Protein AF-A0A7C6U0K0-F1 (afdb_monomer_lite)

Foldseek 3Di:
DAACNDDDDDDDPDDPVVVVVVRVLQNVQLVVQCVVPVPDDSVVSSVVSVVVVVVVVVVVVVVVVVVVVVVVVPPPPDD

Structure (mmCIF, N/CA/C/O backbone):
data_AF-A0A7C6U0K0-F1
#
_entry.id   AF-A0A7C6U0K0-F1
#
loop_
_atom_site.group_PDB
_atom_site.id
_atom_site.type_symbol
_atom_site.label_atom_id
_atom_site.label_alt_id
_atom_site.label_comp_id
_atom_site.label_asym_id
_atom_site.label_entity_id
_atom_site.label_seq_id
_atom_site.pdbx_PDB_ins_code
_atom_site.Cartn_x
_atom_site.Cartn_y
_atom_site.Cartn_z
_atom_site.occupancy
_atom_site.B_iso_or_equiv
_atom_site.auth_seq_id
_atom_site.auth_comp_id
_atom_site.auth_asym_id
_atom_site.auth_atom_id
_atom_site.pdbx_PDB_model_num
ATOM 1 N N . VAL A 1 1 ? -9.620 -7.376 -5.555 1.00 91.31 1 VAL A N 1
ATOM 2 C CA . VAL A 1 1 ? -8.536 -7.607 -4.563 1.00 91.31 1 VAL A CA 1
ATOM 3 C C . VAL A 1 1 ? -8.962 -7.021 -3.226 1.00 91.31 1 VAL A C 1
ATOM 5 O O . VAL A 1 1 ? -9.810 -6.138 -3.238 1.00 91.31 1 VAL A O 1
ATOM 8 N N . ASN A 1 2 ? -8.417 -7.489 -2.103 1.00 93.62 2 ASN A N 1
ATOM 9 C CA . ASN A 1 2 ? -8.726 -6.948 -0.775 1.00 93.62 2 ASN A CA 1
ATOM 10 C C . ASN A 1 2 ? -7.519 -6.169 -0.237 1.00 93.62 2 ASN A C 1
ATOM 12 O O . ASN A 1 2 ? -6.404 -6.683 -0.285 1.00 93.62 2 ASN A O 1
ATOM 16 N N . ILE A 1 3 ? -7.737 -4.941 0.233 1.00 96.38 3 ILE A N 1
ATOM 17 C CA . ILE A 1 3 ? -6.710 -4.094 0.847 1.00 96.38 3 ILE A CA 1
ATOM 18 C C . ILE A 1 3 ? -7.287 -3.528 2.143 1.00 96.38 3 ILE A C 1
ATOM 20 O O . ILE A 1 3 ? -8.291 -2.821 2.136 1.00 96.38 3 ILE A O 1
ATOM 24 N N . LEU A 1 4 ? -6.659 -3.852 3.270 1.00 95.38 4 LEU A N 1
ATOM 25 C CA . LEU A 1 4 ? -7.068 -3.490 4.625 1.00 95.38 4 LEU A CA 1
ATOM 26 C C . LEU A 1 4 ? -8.546 -3.818 4.926 1.00 95.38 4 LEU A C 1
ATOM 28 O O . LEU A 1 4 ? -9.242 -3.060 5.603 1.00 95.38 4 LEU A O 1
ATOM 32 N N . GLY A 1 5 ? -9.023 -4.959 4.417 1.00 93.06 5 GLY A N 1
ATOM 33 C CA . GLY A 1 5 ? -10.403 -5.415 4.585 1.00 93.06 5 GLY A CA 1
ATOM 34 C C . GLY A 1 5 ? -11.395 -4.812 3.589 1.00 93.06 5 GLY A C 1
ATOM 35 O O . GLY A 1 5 ? -12.560 -5.188 3.618 1.00 93.06 5 GLY A O 1
ATOM 36 N N . GLU A 1 6 ? -10.958 -3.923 2.699 1.00 94.12 6 GLU A N 1
ATOM 37 C CA . GLU A 1 6 ? -11.805 -3.259 1.710 1.00 94.12 6 GLU A CA 1
ATOM 38 C C . GLU A 1 6 ? -11.587 -3.853 0.314 1.00 94.12 6 GLU A C 1
ATOM 40 O O . GLU A 1 6 ? -10.457 -4.126 -0.102 1.00 94.12 6 GLU A O 1
ATOM 45 N N . GLU A 1 7 ? -12.681 -4.106 -0.403 1.00 94.88 7 GLU A N 1
ATOM 46 C CA . GLU A 1 7 ? -12.629 -4.681 -1.743 1.00 94.88 7 GLU A CA 1
ATOM 47 C C . GLU A 1 7 ? -12.422 -3.602 -2.804 1.00 94.88 7 GLU A C 1
ATOM 49 O O . GLU A 1 7 ? -13.187 -2.647 -2.913 1.00 94.88 7 GLU A O 1
ATOM 54 N N . PHE A 1 8 ? -11.407 -3.803 -3.642 1.00 90.81 8 PHE A N 1
ATOM 55 C CA . PHE A 1 8 ? -11.105 -2.937 -4.772 1.00 90.81 8 PHE A CA 1
ATOM 56 C C . PHE A 1 8 ? -11.213 -3.698 -6.089 1.00 90.81 8 PHE A C 1
ATOM 58 O O . PHE A 1 8 ? -10.626 -4.776 -6.275 1.00 90.81 8 PHE A O 1
ATOM 65 N N . VAL A 1 9 ? -11.919 -3.081 -7.037 1.00 90.62 9 VAL A N 1
ATOM 66 C CA . VAL A 1 9 ? -11.948 -3.493 -8.440 1.00 90.62 9 VAL A CA 1
ATOM 67 C C . VAL A 1 9 ? -10.843 -2.744 -9.174 1.00 90.62 9 VAL A C 1
ATOM 69 O O . VAL A 1 9 ? -10.951 -1.545 -9.428 1.00 90.62 9 VAL A O 1
ATOM 72 N N . ILE A 1 10 ? -9.771 -3.453 -9.523 1.00 85.62 10 ILE A N 1
ATOM 73 C CA . ILE A 1 10 ? -8.674 -2.887 -10.310 1.00 85.62 10 ILE A CA 1
ATOM 74 C C . ILE A 1 10 ? -8.933 -3.190 -11.783 1.00 85.62 10 ILE A C 1
ATOM 76 O O . ILE A 1 10 ? -9.061 -4.349 -12.172 1.00 85.62 10 ILE A O 1
ATOM 80 N N . LYS A 1 11 ? -8.991 -2.141 -12.607 1.00 82.19 11 LYS A N 1
ATOM 81 C CA . LYS A 1 11 ? -9.023 -2.252 -14.069 1.00 82.19 11 LYS A CA 1
ATOM 82 C C . LYS A 1 11 ? -7.611 -2.033 -14.606 1.00 82.19 11 LYS A C 1
ATOM 84 O O . LYS A 1 11 ? -6.981 -1.036 -14.266 1.00 82.19 11 LYS A O 1
ATOM 89 N N . GLY A 1 12 ? -7.117 -2.934 -15.449 1.00 75.88 12 GLY A N 1
ATOM 90 C CA . GLY A 1 12 ? -5.805 -2.784 -16.074 1.00 75.88 12 GLY A CA 1
ATOM 91 C C . GLY A 1 12 ? -5.522 -3.866 -17.110 1.00 75.88 12 GLY A C 1
ATOM 92 O O . GLY A 1 12 ? -6.119 -4.936 -17.065 1.00 75.88 12 GLY A O 1
ATOM 93 N N . GLY A 1 13 ? -4.600 -3.584 -18.033 1.00 82.00 13 GLY A N 1
ATOM 94 C CA . GLY A 1 13 ? -4.143 -4.543 -19.050 1.00 82.00 13 GLY A CA 1
ATOM 95 C C . GLY A 1 13 ? -3.090 -5.542 -18.551 1.00 82.00 13 GLY A C 1
ATOM 96 O O . GLY A 1 13 ? -2.556 -6.310 -19.343 1.00 82.00 13 GLY A O 1
ATOM 97 N N . ALA A 1 14 ? -2.749 -5.508 -17.261 1.00 88.19 14 ALA A N 1
ATOM 98 C CA . ALA A 1 14 ? -1.804 -6.441 -16.658 1.00 88.19 14 ALA A CA 1
ATOM 99 C C . ALA A 1 14 ? -2.488 -7.760 -16.271 1.00 88.19 14 ALA A C 1
ATOM 101 O O . ALA A 1 14 ? -3.708 -7.822 -16.114 1.00 88.19 14 ALA A O 1
ATOM 102 N N . SER A 1 15 ? -1.695 -8.816 -16.076 1.00 91.81 15 SER A N 1
ATOM 103 C CA . SER A 1 15 ? -2.236 -10.115 -15.677 1.00 91.81 15 SER A CA 1
ATOM 104 C C . SER A 1 15 ? -2.901 -10.056 -14.289 1.00 91.81 15 SER A C 1
ATOM 106 O O . SER A 1 15 ? -2.443 -9.315 -13.410 1.00 91.81 15 SER A O 1
ATOM 108 N N . PRO A 1 16 ? -3.934 -10.883 -14.031 1.00 90.31 16 PRO A N 1
ATOM 109 C CA . PRO A 1 16 ? -4.571 -10.965 -12.716 1.00 90.31 16 PRO A CA 1
ATOM 110 C C . PRO A 1 16 ? -3.593 -11.271 -11.573 1.00 90.31 16 PRO A C 1
ATOM 112 O O . PRO A 1 16 ? -3.703 -10.700 -10.488 1.00 90.31 16 PRO A O 1
ATOM 115 N N . SER A 1 17 ? -2.600 -12.132 -11.820 1.00 92.00 17 SER A N 1
ATOM 116 C CA . SER A 1 17 ? -1.558 -12.469 -10.843 1.00 92.00 17 SER A CA 1
ATOM 117 C C . SER A 1 17 ? -0.675 -11.270 -10.501 1.00 92.00 17 SER A C 1
ATOM 119 O O . SER A 1 17 ? -0.361 -11.049 -9.332 1.00 92.00 17 SER A O 1
ATOM 121 N N . TYR A 1 18 ? -0.321 -10.452 -11.495 1.00 93.00 18 TYR A N 1
ATOM 122 C CA . TYR A 1 18 ? 0.447 -9.233 -11.271 1.00 93.00 18 TYR A CA 1
ATOM 123 C C . TYR A 1 18 ? -0.343 -8.223 -10.433 1.00 93.00 18 TYR A C 1
ATOM 125 O O . TYR A 1 18 ? 0.177 -7.704 -9.448 1.00 93.00 18 TYR A O 1
ATOM 133 N N . LEU A 1 19 ? -1.616 -7.988 -10.769 1.00 91.81 19 LEU A N 1
ATOM 134 C CA . LEU A 1 19 ? -2.476 -7.073 -10.009 1.00 91.81 19 LEU A CA 1
ATOM 135 C C . LEU A 1 19 ? -2.697 -7.544 -8.565 1.00 91.81 19 LEU A C 1
ATOM 137 O O . LEU A 1 19 ? -2.701 -6.724 -7.649 1.00 91.81 19 LEU A O 1
ATOM 141 N N . THR A 1 20 ? -2.831 -8.856 -8.357 1.00 92.88 20 THR A N 1
ATOM 142 C CA . THR A 1 20 ? -2.948 -9.454 -7.018 1.00 92.88 20 THR A CA 1
ATOM 143 C C . THR A 1 20 ? -1.690 -9.190 -6.197 1.00 92.88 20 THR A C 1
ATOM 145 O O . THR A 1 20 ? -1.784 -8.663 -5.092 1.00 92.88 20 THR A O 1
ATOM 148 N N . ARG A 1 21 ? -0.508 -9.425 -6.777 1.00 94.62 21 ARG A N 1
ATOM 149 C CA . ARG A 1 21 ? 0.771 -9.146 -6.116 1.00 94.62 21 ARG A CA 1
ATOM 150 C C . ARG A 1 21 ? 0.937 -7.668 -5.753 1.00 94.62 21 ARG A C 1
ATOM 152 O O . ARG A 1 21 ? 1.436 -7.349 -4.679 1.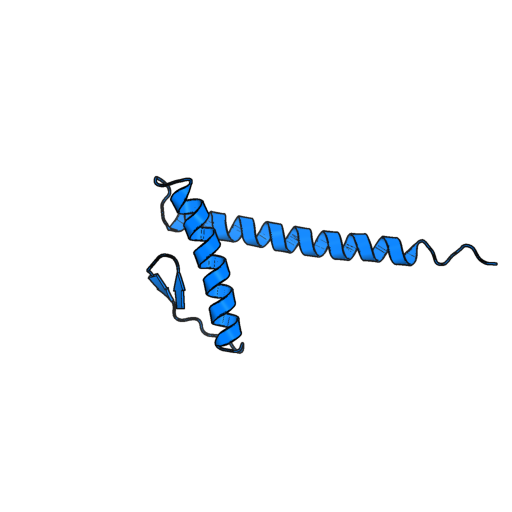00 94.62 21 ARG A O 1
ATOM 159 N N . ILE A 1 22 ? 0.519 -6.752 -6.629 1.00 94.50 22 ILE A N 1
ATOM 160 C CA . ILE A 1 22 ? 0.547 -5.312 -6.325 1.00 94.50 22 ILE A CA 1
ATOM 161 C C . ILE A 1 22 ? -0.372 -4.986 -5.141 1.00 94.50 22 ILE A C 1
ATOM 163 O O . ILE A 1 22 ? 0.024 -4.233 -4.252 1.00 94.50 22 ILE A O 1
ATOM 167 N N . ALA A 1 23 ? -1.567 -5.577 -5.089 1.00 95.06 23 ALA A N 1
ATOM 168 C CA . ALA A 1 23 ? -2.490 -5.375 -3.977 1.00 95.06 23 ALA A CA 1
ATOM 169 C C . ALA A 1 23 ? -1.929 -5.896 -2.644 1.00 95.06 23 ALA A C 1
ATOM 171 O O . ALA A 1 23 ? -2.033 -5.199 -1.640 1.00 95.06 23 ALA A O 1
ATOM 172 N N . GLU A 1 24 ? -1.274 -7.060 -2.641 1.00 96.62 24 GLU A N 1
ATOM 173 C CA . GLU A 1 24 ? -0.618 -7.632 -1.453 1.00 96.62 24 GLU A CA 1
ATOM 174 C C . GLU A 1 24 ? 0.494 -6.728 -0.905 1.00 96.62 24 GLU A C 1
ATOM 176 O O . GLU A 1 24 ? 0.620 -6.558 0.310 1.00 96.62 24 GLU A O 1
ATOM 181 N N . ILE A 1 25 ? 1.280 -6.102 -1.788 1.00 97.19 25 ILE A N 1
ATOM 182 C CA . ILE A 1 25 ? 2.329 -5.148 -1.395 1.00 97.19 25 ILE A CA 1
ATOM 183 C C . ILE A 1 25 ? 1.711 -3.939 -0.681 1.00 97.19 25 ILE A C 1
ATOM 185 O O . ILE A 1 25 ? 2.193 -3.524 0.378 1.00 97.19 25 ILE A O 1
ATOM 189 N N . VAL A 1 26 ? 0.636 -3.380 -1.245 1.00 97.06 26 VAL A N 1
ATOM 190 C CA . VAL A 1 26 ? -0.068 -2.229 -0.662 1.00 97.06 26 VAL A CA 1
ATOM 191 C C . VAL A 1 26 ? -0.721 -2.606 0.670 1.00 97.06 26 VAL A C 1
ATOM 193 O O . VAL A 1 26 ? -0.523 -1.899 1.659 1.00 97.06 26 VAL A O 1
ATOM 196 N N . ASP A 1 27 ? -1.439 -3.730 0.724 1.00 97.94 27 ASP A N 1
ATOM 197 C CA . ASP A 1 27 ? -2.095 -4.241 1.933 1.00 97.94 27 ASP A CA 1
ATOM 198 C C . ASP A 1 27 ? -1.092 -4.447 3.073 1.00 97.94 27 ASP A C 1
ATOM 200 O O . ASP A 1 27 ? -1.282 -3.918 4.170 1.00 97.94 27 ASP A O 1
ATOM 204 N N . THR A 1 28 ? 0.032 -5.106 2.787 1.00 98.19 28 THR A N 1
ATOM 205 C CA . THR A 1 28 ? 1.110 -5.320 3.761 1.00 98.19 28 THR A CA 1
ATOM 206 C C . THR A 1 28 ? 1.635 -3.994 4.311 1.00 98.19 28 THR A C 1
ATOM 208 O O . THR A 1 28 ? 1.754 -3.817 5.528 1.00 98.19 28 THR A O 1
ATOM 211 N N . ARG A 1 29 ? 1.912 -3.017 3.435 1.00 97.88 29 ARG A N 1
ATOM 212 C CA . ARG A 1 29 ? 2.415 -1.702 3.859 1.00 97.88 29 ARG A CA 1
ATOM 213 C C . ARG A 1 29 ? 1.401 -0.971 4.739 1.00 97.88 29 ARG A C 1
ATOM 215 O O . ARG A 1 29 ? 1.777 -0.424 5.776 1.00 97.88 29 ARG A O 1
ATOM 222 N N . MET A 1 30 ? 0.127 -0.984 4.350 1.00 98.25 30 MET A N 1
ATOM 223 C CA . MET A 1 30 ? -0.947 -0.337 5.101 1.00 98.25 30 MET A CA 1
ATOM 224 C C . MET A 1 30 ? -1.173 -0.996 6.466 1.00 98.25 30 MET A C 1
ATOM 226 O O . MET A 1 30 ? -1.313 -0.276 7.453 1.00 98.25 30 MET A O 1
ATOM 230 N N . ARG A 1 31 ? -1.147 -2.335 6.560 1.00 98.12 31 ARG A N 1
ATOM 231 C CA . ARG A 1 31 ? -1.265 -3.060 7.839 1.00 98.12 31 ARG A CA 1
ATOM 232 C C . ARG A 1 31 ? -0.139 -2.713 8.803 1.00 98.12 31 ARG A C 1
ATOM 234 O O . ARG A 1 31 ? -0.418 -2.450 9.970 1.00 98.12 31 ARG A O 1
ATOM 241 N N . ASN A 1 32 ? 1.099 -2.637 8.319 1.00 98.00 32 ASN A N 1
ATOM 242 C CA . ASN A 1 32 ? 2.246 -2.263 9.149 1.00 98.00 32 ASN A CA 1
ATOM 243 C C . ASN A 1 32 ? 2.094 -0.847 9.726 1.00 98.00 32 ASN A C 1
ATOM 245 O O . ASN A 1 32 ? 2.288 -0.633 10.922 1.00 98.00 32 ASN A O 1
ATOM 249 N N . ILE A 1 33 ? 1.691 0.120 8.894 1.00 98.12 33 ILE A N 1
ATOM 250 C CA . ILE A 1 33 ? 1.487 1.510 9.327 1.00 98.12 33 ILE A CA 1
ATOM 251 C C . ILE A 1 33 ? 0.315 1.611 10.309 1.00 98.12 33 ILE A C 1
ATOM 253 O O . ILE A 1 33 ? 0.445 2.281 11.334 1.00 98.12 33 ILE A O 1
ATOM 257 N N . ALA A 1 34 ? -0.807 0.944 10.017 1.00 97.75 34 ALA A N 1
ATOM 258 C CA . ALA A 1 34 ? -1.989 0.936 10.875 1.00 97.75 34 ALA A CA 1
ATOM 259 C C . ALA A 1 34 ? -1.710 0.277 12.235 1.00 97.75 34 ALA A C 1
ATOM 261 O O . ALA A 1 34 ? -2.135 0.802 13.261 1.00 97.75 34 ALA A O 1
ATOM 262 N N . GLY A 1 35 ? -0.954 -0.826 12.253 1.00 97.69 35 GLY A N 1
ATOM 263 C CA . GLY A 1 35 ? -0.542 -1.508 13.480 1.00 97.69 35 GLY A CA 1
ATOM 264 C C . GLY A 1 35 ? 0.374 -0.648 14.353 1.00 97.69 35 GLY A C 1
ATOM 265 O O . GLY A 1 35 ? 0.181 -0.579 15.563 1.00 97.69 35 GLY A O 1
ATOM 266 N N . ALA A 1 36 ? 1.321 0.069 13.741 1.00 97.75 36 ALA A N 1
ATOM 267 C CA . ALA A 1 36 ? 2.200 0.994 14.456 1.00 97.75 36 ALA A CA 1
ATOM 268 C C . ALA A 1 36 ? 1.493 2.291 14.895 1.00 97.75 36 ALA A C 1
ATOM 270 O O . ALA A 1 36 ? 1.929 2.939 15.844 1.00 97.75 36 ALA A O 1
ATOM 271 N N . ASN A 1 37 ? 0.407 2.687 14.220 1.00 95.56 37 ASN A N 1
ATOM 272 C CA . ASN A 1 37 ? -0.284 3.955 14.460 1.00 95.56 37 ASN A CA 1
ATOM 273 C C . ASN A 1 37 ? -1.818 3.793 14.495 1.00 95.56 37 ASN A C 1
ATOM 275 O O . ASN A 1 37 ? -2.510 4.308 13.609 1.00 95.56 37 ASN A O 1
ATOM 279 N N . PRO A 1 38 ? -2.393 3.167 15.541 1.00 94.44 38 PRO A N 1
ATOM 280 C CA . PRO A 1 38 ? -3.820 2.819 15.574 1.00 94.44 38 PRO A CA 1
ATOM 281 C C . PRO A 1 38 ? -4.789 4.013 15.521 1.00 94.44 38 PRO A C 1
ATOM 283 O O . PRO A 1 38 ? -5.964 3.845 15.217 1.00 94.44 38 PRO A O 1
ATOM 286 N N . LYS A 1 39 ? -4.314 5.229 15.832 1.00 96.69 39 LYS A N 1
ATOM 287 C CA . LYS A 1 39 ? -5.118 6.466 15.820 1.00 96.69 39 LYS A CA 1
ATOM 288 C C . LYS A 1 39 ? -5.199 7.137 14.443 1.00 96.69 39 LYS A C 1
ATOM 290 O O . LYS A 1 39 ? -5.926 8.118 14.292 1.00 96.69 39 LYS A O 1
ATOM 295 N N . LEU A 1 40 ? -4.425 6.685 13.455 1.00 96.50 40 LEU A N 1
ATOM 296 C CA . LEU A 1 40 ? -4.470 7.270 12.117 1.00 96.50 40 LEU A CA 1
ATOM 297 C C . LEU A 1 40 ? -5.723 6.821 11.370 1.00 96.50 40 LEU A C 1
ATOM 299 O O . LEU A 1 40 ? -6.109 5.656 11.406 1.00 96.50 40 LEU A O 1
ATOM 303 N N . SER A 1 41 ? -6.333 7.751 10.636 1.00 97.00 41 SER A N 1
ATOM 304 C CA . SER A 1 41 ? -7.416 7.398 9.724 1.00 97.00 41 SER A CA 1
ATOM 305 C C . SER A 1 41 ? -6.896 6.527 8.582 1.00 97.00 41 SER A C 1
ATOM 307 O O . SER A 1 41 ? -5.742 6.650 8.159 1.00 97.00 41 SER A O 1
ATOM 309 N N . ARG A 1 42 ? -7.778 5.695 8.021 1.00 95.12 42 ARG A N 1
ATOM 310 C CA . ARG A 1 42 ? -7.458 4.838 6.871 1.00 95.12 42 ARG A CA 1
ATOM 311 C C . ARG A 1 42 ? -6.887 5.637 5.695 1.00 95.12 42 ARG A C 1
ATOM 313 O O . ARG A 1 42 ? -5.932 5.188 5.071 1.00 95.12 42 ARG A O 1
ATOM 320 N N . GLN A 1 43 ? -7.404 6.842 5.436 1.00 96.88 43 GLN A N 1
ATOM 321 C CA . GLN A 1 43 ? -6.879 7.718 4.385 1.00 96.88 43 GLN A CA 1
ATOM 322 C C . GLN A 1 43 ? -5.429 8.139 4.660 1.00 96.88 43 GLN A C 1
ATOM 324 O O . GLN A 1 43 ? -4.597 8.086 3.759 1.00 96.88 43 GLN A O 1
ATOM 329 N N . LYS A 1 44 ? -5.093 8.514 5.904 1.00 97.94 44 LYS A N 1
ATOM 330 C CA . LYS A 1 44 ? -3.712 8.870 6.273 1.00 97.94 44 LYS A CA 1
ATOM 331 C C . LYS A 1 44 ? -2.776 7.668 6.156 1.00 97.94 44 LYS A C 1
ATOM 333 O O . LYS A 1 44 ? -1.673 7.816 5.643 1.00 97.94 44 LYS A O 1
ATOM 338 N N . VAL A 1 45 ? -3.230 6.483 6.568 1.00 98.19 45 VAL A N 1
ATOM 339 C CA . VAL A 1 45 ? -2.487 5.225 6.385 1.00 98.19 45 VAL A CA 1
ATOM 340 C C . VAL A 1 45 ? -2.201 4.968 4.902 1.00 98.19 45 VAL A C 1
ATOM 342 O O . VAL A 1 45 ? -1.063 4.668 4.553 1.00 98.19 45 VAL A O 1
ATOM 345 N N . ALA A 1 46 ? -3.19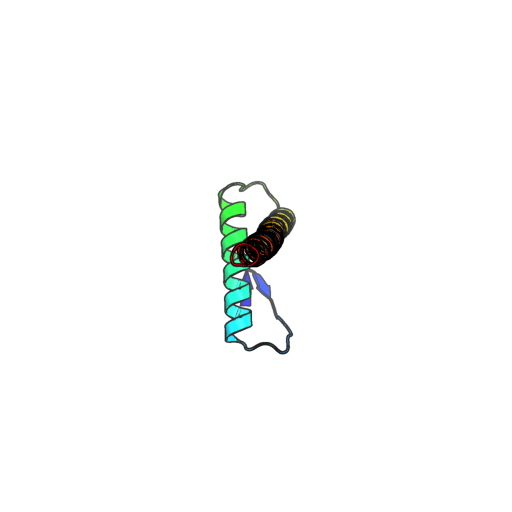7 5.130 4.026 1.00 97.00 46 ALA A N 1
ATOM 346 C CA . ALA A 1 46 ? -3.029 4.952 2.584 1.00 97.00 46 ALA A CA 1
ATOM 347 C C . ALA A 1 46 ? -2.015 5.945 1.994 1.00 97.00 46 ALA A C 1
ATOM 349 O O . ALA A 1 46 ? -1.111 5.538 1.269 1.00 97.00 46 ALA A O 1
ATOM 350 N N . VAL A 1 47 ? -2.106 7.232 2.352 1.00 98.31 47 VAL A N 1
ATOM 351 C CA . VAL A 1 47 ? -1.149 8.255 1.894 1.00 98.31 47 VAL A CA 1
ATOM 352 C C . VAL A 1 47 ? 0.274 7.929 2.355 1.00 98.31 47 VAL A C 1
ATOM 354 O O . VAL A 1 47 ? 1.197 7.994 1.547 1.00 98.31 47 VAL A O 1
ATOM 357 N N . LEU A 1 48 ? 0.466 7.518 3.612 1.00 98.12 48 LEU A N 1
ATOM 358 C CA . LEU A 1 48 ? 1.781 7.104 4.118 1.00 98.12 48 LEU A CA 1
ATOM 359 C C . LEU A 1 48 ? 2.311 5.854 3.401 1.00 98.12 48 LEU A C 1
ATOM 361 O O . LEU A 1 48 ? 3.492 5.792 3.071 1.00 98.12 48 LEU A O 1
ATOM 365 N N . ALA A 1 49 ? 1.449 4.878 3.107 1.00 98.06 49 ALA A N 1
ATOM 366 C CA . ALA A 1 49 ? 1.838 3.708 2.326 1.00 98.06 49 ALA A CA 1
ATOM 367 C C . ALA A 1 49 ? 2.303 4.107 0.915 1.00 98.06 49 ALA A C 1
ATOM 369 O O . ALA A 1 49 ? 3.343 3.629 0.464 1.00 98.06 49 ALA A O 1
ATOM 370 N N . CYS A 1 50 ? 1.590 5.024 0.253 1.00 97.94 50 CYS A N 1
ATOM 371 C CA . CYS A 1 50 ? 1.988 5.575 -1.042 1.00 97.94 50 CYS A CA 1
ATOM 372 C C . CYS A 1 50 ? 3.336 6.304 -0.974 1.00 97.94 50 CYS A C 1
ATOM 374 O O . CYS A 1 50 ? 4.172 6.093 -1.848 1.00 97.94 50 CYS A O 1
ATOM 376 N N . LEU A 1 51 ? 3.567 7.124 0.058 1.00 98.31 51 LEU A N 1
ATOM 377 C CA . LEU A 1 51 ? 4.839 7.830 0.248 1.00 98.31 51 LEU A CA 1
ATOM 378 C C . LEU A 1 51 ? 6.005 6.851 0.422 1.00 98.31 51 LEU A C 1
ATOM 380 O O . LEU A 1 51 ? 7.021 7.001 -0.251 1.00 98.31 51 LEU A O 1
ATOM 384 N N . ASN A 1 52 ? 5.838 5.814 1.246 1.00 97.06 52 ASN A N 1
ATOM 385 C CA . ASN A 1 52 ? 6.871 4.798 1.452 1.00 97.06 52 ASN A CA 1
ATOM 386 C C . ASN A 1 52 ? 7.202 4.048 0.152 1.00 97.06 52 ASN A C 1
ATOM 388 O O . ASN A 1 52 ? 8.369 3.849 -0.170 1.00 97.06 52 ASN A O 1
ATOM 392 N N . LEU A 1 53 ? 6.183 3.647 -0.616 1.00 97.31 53 LEU A N 1
ATOM 393 C CA . LEU A 1 53 ? 6.381 2.945 -1.889 1.00 97.31 53 LEU A CA 1
ATOM 394 C C . LEU A 1 53 ? 7.006 3.852 -2.962 1.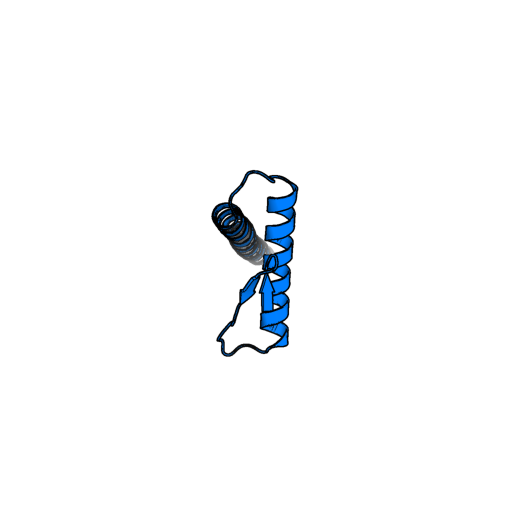00 97.31 53 LEU A C 1
ATOM 396 O O . LEU A 1 53 ? 7.812 3.392 -3.772 1.00 97.31 53 LEU A O 1
ATOM 400 N N . ALA A 1 54 ? 6.654 5.140 -2.974 1.00 97.75 54 ALA A N 1
ATOM 401 C CA . ALA A 1 54 ? 7.256 6.118 -3.871 1.00 97.75 54 ALA A CA 1
ATOM 402 C C . ALA A 1 54 ? 8.739 6.355 -3.541 1.00 97.75 54 ALA A C 1
ATOM 404 O O . ALA A 1 54 ? 9.551 6.389 -4.464 1.00 97.75 54 ALA A O 1
ATOM 405 N N . ASP A 1 55 ? 9.100 6.462 -2.258 1.00 97.12 55 ASP A N 1
ATOM 406 C CA . ASP A 1 55 ? 10.496 6.586 -1.817 1.00 97.12 55 ASP A CA 1
ATOM 407 C C . ASP A 1 55 ? 11.329 5.367 -2.240 1.00 97.12 55 ASP A C 1
ATOM 409 O O . ASP A 1 55 ? 12.383 5.519 -2.855 1.00 97.12 55 ASP A O 1
ATOM 413 N N . GLU A 1 56 ? 10.818 4.151 -2.025 1.00 96.12 56 GLU A N 1
ATOM 414 C CA . GLU A 1 56 ? 11.479 2.916 -2.471 1.00 96.12 56 GLU A CA 1
ATOM 415 C C . GLU A 1 56 ? 11.717 2.897 -3.986 1.00 96.12 56 GLU A C 1
ATOM 417 O O . GLU A 1 56 ? 12.803 2.537 -4.447 1.00 96.12 56 GLU A O 1
ATOM 422 N N . LEU A 1 57 ? 10.731 3.335 -4.774 1.00 95.88 57 LEU A N 1
ATOM 423 C CA . LEU A 1 57 ? 10.866 3.441 -6.224 1.00 95.88 57 LEU A CA 1
ATOM 424 C C . LEU A 1 57 ? 11.923 4.477 -6.632 1.00 95.88 57 LEU A C 1
ATOM 426 O O . LEU A 1 57 ? 12.692 4.232 -7.566 1.00 95.88 57 LEU A O 1
ATOM 430 N N . VAL A 1 58 ? 11.945 5.639 -5.977 1.00 96.19 58 VAL A N 1
ATOM 431 C CA . VAL A 1 58 ? 12.924 6.698 -6.252 1.00 96.19 58 VAL A CA 1
ATOM 432 C C . VAL A 1 58 ? 14.329 6.202 -5.926 1.00 96.19 58 VAL A C 1
ATOM 434 O O . VAL A 1 58 ? 15.182 6.217 -6.813 1.00 96.19 58 VAL A O 1
ATOM 437 N N . ARG A 1 59 ? 14.546 5.645 -4.730 1.00 95.19 59 ARG A N 1
ATOM 438 C CA . ARG A 1 59 ? 15.837 5.079 -4.310 1.00 95.19 59 ARG A CA 1
ATOM 439 C C . ARG A 1 59 ? 16.320 3.980 -5.251 1.00 95.19 59 ARG A C 1
ATOM 441 O O . ARG A 1 59 ? 17.457 4.024 -5.712 1.00 95.19 59 ARG A O 1
ATOM 448 N N . ALA A 1 60 ? 15.446 3.043 -5.626 1.00 94.75 60 ALA A N 1
ATOM 449 C CA . ALA A 1 60 ? 15.799 1.971 -6.557 1.00 94.75 60 ALA A CA 1
ATOM 450 C C . ALA A 1 60 ? 16.254 2.511 -7.927 1.00 94.75 60 ALA A C 1
ATOM 452 O O . ALA A 1 60 ? 17.187 1.979 -8.538 1.00 94.75 60 ALA A O 1
ATOM 453 N N . ARG A 1 61 ? 15.627 3.591 -8.417 1.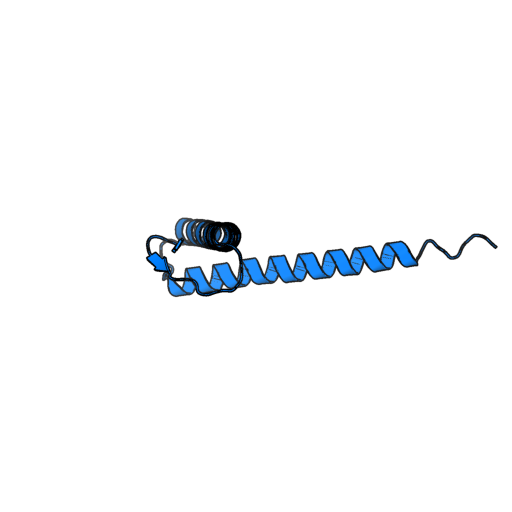00 94.31 61 ARG A N 1
ATO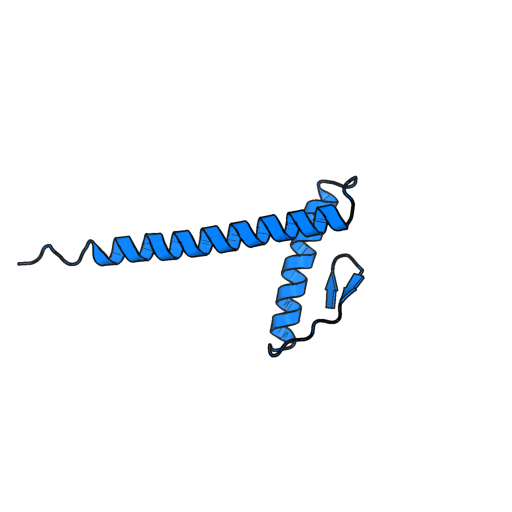M 454 C CA . ARG A 1 61 ? 16.018 4.278 -9.663 1.00 94.31 61 ARG A CA 1
ATOM 455 C C . ARG A 1 61 ? 17.337 5.033 -9.523 1.00 94.31 61 ARG A C 1
ATOM 457 O O . ARG A 1 61 ? 18.119 5.074 -10.471 1.00 94.31 61 ARG A O 1
ATOM 464 N N . GLU A 1 62 ? 17.592 5.644 -8.375 1.00 93.25 62 GLU A N 1
ATOM 465 C CA . GLU A 1 62 ? 18.846 6.346 -8.105 1.00 93.25 62 GLU A CA 1
ATOM 466 C C . GLU A 1 62 ? 20.022 5.379 -7.969 1.00 93.25 62 GLU A C 1
ATOM 468 O O . GLU A 1 62 ? 21.058 5.599 -8.591 1.00 93.25 62 GLU A O 1
ATOM 473 N N . GLU A 1 63 ? 19.853 4.257 -7.269 1.00 91.44 63 GLU A N 1
ATOM 474 C CA . GLU A 1 63 ? 20.884 3.221 -7.154 1.00 91.44 63 GLU A CA 1
ATOM 475 C C . GLU A 1 63 ? 21.247 2.605 -8.507 1.00 91.44 63 GLU A C 1
ATOM 477 O O . GLU A 1 63 ? 22.422 2.387 -8.809 1.00 91.44 63 GLU A O 1
ATOM 482 N N . SER A 1 64 ? 20.247 2.332 -9.347 1.00 86.31 64 SER A N 1
ATOM 483 C CA . SER A 1 64 ? 20.480 1.798 -10.692 1.00 86.31 64 SER A CA 1
ATOM 484 C C . SER A 1 64 ? 21.182 2.814 -11.603 1.00 86.31 64 SER A C 1
ATOM 486 O O . SER A 1 64 ? 22.057 2.428 -12.382 1.00 86.31 64 SER A O 1
ATOM 488 N N . ARG A 1 65 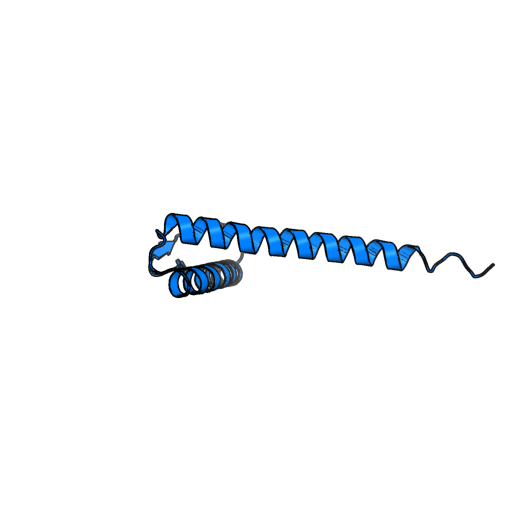? 20.904 4.117 -11.454 1.00 81.69 65 ARG A N 1
ATOM 489 C CA . ARG A 1 65 ? 21.661 5.192 -12.125 1.00 81.69 65 ARG A CA 1
ATOM 490 C C . ARG A 1 65 ? 23.088 5.332 -11.590 1.00 81.69 65 ARG A C 1
ATOM 492 O O . ARG A 1 65 ? 24.018 5.452 -12.384 1.00 81.69 65 ARG A O 1
ATOM 499 N N . GLY A 1 66 ? 23.272 5.277 -10.271 1.00 69.44 66 GLY A N 1
ATOM 500 C CA . GLY A 1 66 ? 24.580 5.351 -9.620 1.00 69.44 66 GLY A CA 1
ATOM 501 C C . GLY A 1 66 ? 25.500 4.217 -10.068 1.00 69.44 66 GLY A C 1
ATOM 502 O O . GLY A 1 66 ? 26.627 4.468 -10.487 1.00 69.44 66 GLY A O 1
ATOM 503 N N . LYS A 1 67 ? 24.988 2.980 -10.112 1.00 59.66 67 LYS A N 1
ATOM 504 C CA . LYS A 1 67 ? 25.716 1.808 -10.630 1.00 59.66 67 LYS A CA 1
ATOM 505 C C . LYS A 1 67 ? 26.108 1.969 -12.104 1.00 59.66 67 LYS A C 1
ATOM 507 O O . LYS A 1 67 ? 27.223 1.610 -12.465 1.00 59.66 67 LYS A O 1
ATOM 512 N N . GLY A 1 68 ? 25.262 2.572 -12.945 1.00 56.41 68 GLY A N 1
ATOM 513 C CA . GLY A 1 68 ? 25.575 2.838 -14.358 1.00 56.41 68 GLY A CA 1
ATOM 514 C C . GLY A 1 68 ? 26.773 3.774 -14.588 1.00 56.41 68 GLY A C 1
ATOM 515 O O . GLY A 1 68 ? 27.482 3.629 -15.587 1.00 56.41 68 GLY A O 1
ATOM 516 N N . ASN A 1 69 ? 27.048 4.687 -13.650 1.00 53.50 69 ASN A N 1
ATOM 517 C CA . ASN A 1 69 ? 28.199 5.592 -13.725 1.00 53.50 69 ASN A CA 1
ATOM 518 C C . ASN A 1 69 ? 29.520 4.912 -13.322 1.00 53.50 69 ASN A C 1
ATOM 520 O O . ASN A 1 69 ? 30.548 5.191 -13.937 1.00 53.50 69 ASN A O 1
ATOM 524 N N . TYR A 1 70 ? 29.497 3.954 -12.386 1.00 52.75 70 TYR A N 1
ATOM 525 C CA . TYR A 1 70 ? 30.689 3.172 -12.017 1.00 52.75 70 TYR A CA 1
ATOM 526 C C . TYR A 1 70 ? 31.180 2.254 -13.153 1.00 52.75 70 TYR A C 1
ATOM 528 O O . TYR A 1 70 ? 32.384 2.088 -13.331 1.00 52.75 70 TYR A O 1
ATOM 536 N N . VAL A 1 71 ? 30.289 1.719 -13.999 1.00 57.97 71 VAL A N 1
ATOM 537 C CA . VAL A 1 71 ? 30.687 0.833 -15.120 1.00 57.97 71 VAL A CA 1
ATOM 538 C C . VAL A 1 71 ? 31.298 1.608 -16.305 1.00 57.97 71 VAL A C 1
ATOM 540 O O . VAL A 1 71 ? 32.038 1.043 -17.113 1.00 57.97 71 VAL A O 1
ATOM 543 N N . LYS A 1 72 ? 31.033 2.917 -16.437 1.00 55.12 72 LYS A N 1
ATOM 544 C CA . LYS A 1 72 ? 31.658 3.755 -17.481 1.00 55.12 72 LYS A CA 1
ATOM 545 C C . LYS A 1 72 ? 33.043 4.293 -17.095 1.00 55.12 72 LYS A C 1
ATOM 547 O O . LYS A 1 72 ? 33.812 4.596 -18.003 1.00 55.12 72 LYS A O 1
ATOM 552 N N . GLY A 1 73 ? 33.372 4.373 -15.803 1.00 51.88 73 GLY A N 1
ATOM 553 C CA . GLY A 1 73 ? 34.655 4.901 -15.314 1.00 51.88 73 GLY A CA 1
ATOM 554 C C . GLY A 1 73 ? 35.863 3.973 -15.508 1.00 51.88 73 GLY A C 1
ATOM 555 O O . GLY A 1 73 ? 36.973 4.463 -15.667 1.00 51.88 73 GLY A O 1
ATOM 556 N N . ASN A 1 74 ? 35.659 2.652 -15.587 1.00 53.69 74 ASN A N 1
ATOM 557 C CA . ASN A 1 74 ? 36.747 1.657 -15.623 1.00 53.69 74 ASN A CA 1
ATOM 558 C C . ASN A 1 74 ? 37.197 1.214 -17.034 1.00 53.69 74 ASN A C 1
ATOM 560 O O . ASN A 1 74 ? 37.908 0.225 -17.164 1.00 53.69 74 ASN A O 1
ATOM 564 N N . ARG A 1 75 ? 36.799 1.913 -18.109 1.00 56.84 75 ARG A N 1
ATOM 565 C CA . ARG A 1 75 ? 37.178 1.572 -19.504 1.00 56.84 75 ARG A CA 1
ATOM 566 C C . ARG A 1 75 ? 38.152 2.559 -20.163 1.00 56.84 75 ARG A C 1
ATOM 568 O O . ARG A 1 75 ? 38.174 2.662 -21.385 1.00 56.84 75 ARG A O 1
ATOM 575 N N . LYS A 1 76 ? 38.930 3.316 -19.383 1.00 54.97 76 LYS A N 1
ATOM 576 C CA . LYS A 1 76 ? 39.949 4.243 -19.910 1.00 54.97 76 LYS A CA 1
ATOM 577 C C . LYS A 1 76 ? 41.275 4.168 -19.146 1.00 54.97 76 LYS A C 1
ATOM 579 O O . LYS A 1 76 ? 41.758 5.194 -18.694 1.00 54.97 76 LYS A O 1
ATOM 584 N N . THR A 1 77 ? 41.860 2.984 -18.993 1.00 55.69 77 THR A N 1
ATOM 585 C CA . THR A 1 77 ? 43.269 2.851 -18.570 1.00 55.69 77 THR A CA 1
ATOM 586 C C . THR A 1 77 ? 43.902 1.584 -19.146 1.00 55.69 77 THR A C 1
ATOM 588 O O . THR A 1 77 ? 44.477 0.811 -18.399 1.00 55.69 77 THR A O 1
ATOM 591 N N . GLU A 1 78 ? 43.777 1.339 -20.448 1.00 50.12 78 GLU A N 1
ATOM 592 C CA . GLU A 1 78 ? 44.724 0.473 -21.165 1.00 50.12 78 GLU A CA 1
ATOM 593 C C . GLU A 1 78 ? 44.937 1.082 -22.555 1.00 50.12 78 GLU A C 1
ATOM 595 O O . GLU A 1 78 ? 44.028 1.100 -23.388 1.00 50.12 78 GLU A O 1
ATOM 600 N N . GLY A 1 79 ? 46.109 1.685 -22.732 1.00 41.50 79 GLY A N 1
ATOM 601 C CA . GLY A 1 79 ? 46.591 2.373 -23.925 1.00 41.50 79 GLY A CA 1
ATOM 602 C C . GLY A 1 79 ? 48.001 2.865 -23.664 1.00 41.50 79 GLY A C 1
ATOM 603 O O . GLY A 1 79 ? 48.156 3.608 -22.669 1.00 41.50 79 GLY A O 1
#

Radius of gyration: 18.94 Å; chains: 1; bounding box: 59×21×40 Å

Secondary structure (DSSP, 8-state):
-EETTEE-----SS-HHHHHHHHHHHHHHHHHHHHH-TTS-HHHHHHHHHHHHHHHHHHHHHHHHHHHHHHHHTSS---

Sequence (79 aa):
VNILGEEFVIKGGASPSYLTRIAEIVDTRMRNIAGANPKLSRQKVAVLACLNLADELVRAREESRGKGNYVKGNRKTEG

pLDDT: mean 87.35, std 15.8, range [41.5, 98.31]